Protein AF-A0A2E3HIF8-F1 (afdb_monomer_lite)

Sequence (142 aa):
MGELKDLREQSESLVNRAKELANKLYLAGLGAYDKAEEGSEELLSKYVEAGTEAFGEDAEGKPKALLASRGALLAARQLLDTAPEKRQALYEKLVEAGKKERGEKAEETNEFVLAGLGAVASAREEGEKLFNELVSAGEKRS

pLDDT: mean 89.41, std 5.04, range [61.75, 95.44]

Structure (mmCIF, N/CA/C/O backbone):
data_AF-A0A2E3HIF8-F1
#
_entry.id   AF-A0A2E3HIF8-F1
#
loop_
_atom_site.group_PDB
_atom_site.id
_atom_site.type_symbol
_atom_site.label_atom_id
_atom_site.label_alt_id
_atom_site.label_comp_id
_atom_site.label_asym_id
_atom_site.label_entity_id
_atom_site.label_seq_id
_atom_site.pdbx_PDB_ins_code
_atom_site.Cartn_x
_atom_site.Cartn_y
_atom_site.Cartn_z
_atom_site.occupancy
_atom_site.B_iso_or_equiv
_atom_site.auth_seq_id
_atom_site.auth_comp_id
_atom_site.auth_asym_id
_atom_site.auth_atom_id
_atom_site.pdbx_PDB_model_num
ATOM 1 N N . MET A 1 1 ? -15.248 20.361 46.802 1.00 61.75 1 MET A N 1
ATOM 2 C CA . MET A 1 1 ? -13.775 20.206 46.706 1.00 61.75 1 MET A CA 1
ATOM 3 C C . MET A 1 1 ? -13.351 18.932 45.971 1.00 61.75 1 MET A C 1
ATOM 5 O O . MET A 1 1 ? -12.353 19.011 45.276 1.00 61.75 1 MET A O 1
ATOM 9 N N . GLY A 1 2 ? -14.078 17.805 46.072 1.00 70.94 2 GLY A N 1
ATOM 10 C CA . GLY A 1 2 ? -13.774 16.577 45.307 1.00 70.94 2 GLY A CA 1
ATOM 11 C C . GLY A 1 2 ? -13.931 16.732 43.788 1.00 70.94 2 GLY A C 1
ATOM 12 O O . GLY A 1 2 ? -12.973 16.535 43.059 1.00 70.94 2 GLY A O 1
ATOM 13 N N . GLU A 1 3 ? -15.069 17.251 43.323 1.00 71.69 3 GLU A N 1
ATOM 14 C CA . GLU A 1 3 ? -15.364 17.382 41.880 1.00 71.69 3 GLU A CA 1
ATOM 15 C C . GLU A 1 3 ? -14.386 18.296 41.113 1.00 71.69 3 GLU A C 1
ATOM 17 O O . GLU A 1 3 ? -14.066 18.046 39.956 1.00 71.69 3 GLU A O 1
ATOM 22 N N . LEU A 1 4 ? -13.861 19.343 41.763 1.00 72.56 4 LEU A N 1
ATOM 23 C CA . LEU A 1 4 ? -12.841 20.229 41.179 1.00 72.56 4 LEU A CA 1
ATOM 24 C C . LEU A 1 4 ? -11.478 19.540 41.038 1.00 72.56 4 LEU A C 1
ATOM 26 O O . LEU A 1 4 ? -10.712 19.871 40.134 1.00 72.56 4 LEU A O 1
ATOM 30 N N . LYS A 1 5 ? -11.167 18.604 41.939 1.00 77.12 5 LYS A N 1
ATOM 31 C CA . LYS A 1 5 ? -9.947 17.800 41.877 1.00 77.12 5 LYS A CA 1
ATOM 32 C C . LYS A 1 5 ? -10.067 16.750 40.769 1.00 77.12 5 LYS A C 1
ATOM 34 O O . LYS A 1 5 ? -9.162 16.658 39.947 1.00 77.12 5 LYS A O 1
ATOM 39 N N . ASP A 1 6 ? -11.217 16.088 40.671 1.00 80.88 6 ASP A N 1
ATOM 40 C CA . ASP A 1 6 ? -11.505 15.100 39.623 1.00 80.88 6 ASP A CA 1
ATOM 41 C C . ASP A 1 6 ? -11.495 15.733 38.217 1.00 80.88 6 ASP A C 1
ATOM 43 O O . ASP A 1 6 ? -10.907 15.186 37.284 1.00 80.88 6 ASP A O 1
ATOM 47 N N . LEU A 1 7 ? -12.063 16.937 38.062 1.00 81.25 7 LEU A N 1
ATOM 48 C CA . LEU A 1 7 ? -12.002 17.712 36.812 1.00 81.25 7 LEU A CA 1
ATOM 49 C C . LEU A 1 7 ? -10.568 18.081 36.416 1.00 81.25 7 LEU A C 1
ATOM 51 O O . LEU A 1 7 ? -10.218 18.070 35.234 1.00 81.25 7 LEU A O 1
ATOM 55 N N . ARG A 1 8 ? -9.727 18.418 37.397 1.00 79.25 8 ARG A N 1
ATOM 56 C CA . ARG A 1 8 ? -8.325 18.756 37.152 1.00 79.25 8 ARG A CA 1
ATOM 57 C C . ARG A 1 8 ? -7.520 17.529 36.730 1.00 79.25 8 ARG A C 1
ATOM 59 O O . ARG A 1 8 ? -6.769 17.620 35.766 1.00 79.25 8 ARG A O 1
ATOM 66 N N . GLU A 1 9 ? -7.725 16.391 37.385 1.00 84.56 9 GLU A N 1
ATOM 67 C CA . GLU A 1 9 ? -7.077 15.124 37.026 1.00 84.56 9 GLU A CA 1
ATOM 68 C C . GLU A 1 9 ? -7.501 14.646 35.623 1.00 84.56 9 GLU A C 1
ATOM 70 O O . GLU A 1 9 ? -6.657 14.229 34.826 1.00 84.56 9 GLU A O 1
ATOM 75 N N . GLN A 1 10 ? -8.782 14.791 35.259 1.00 86.69 10 GLN A N 1
ATOM 76 C CA . GLN A 1 10 ? -9.255 14.520 33.895 1.00 86.69 10 GLN A CA 1
ATOM 77 C C . GLN A 1 10 ? -8.625 15.463 32.861 1.00 86.69 10 GLN A C 1
ATOM 79 O O . GLN A 1 10 ? -8.200 15.013 31.796 1.00 86.69 10 GLN A O 1
ATOM 84 N N . SER A 1 11 ? -8.525 16.757 33.175 1.00 84.25 11 SER A N 1
ATOM 85 C CA . SER A 1 11 ? -7.885 17.750 32.305 1.00 84.25 11 SER A CA 1
ATOM 86 C C . SER A 1 11 ? -6.403 17.435 32.080 1.00 84.25 11 SER A C 1
ATOM 88 O O . SER A 1 11 ? -5.941 17.389 30.940 1.00 84.25 11 SER A O 1
ATOM 90 N N . GLU A 1 12 ? -5.663 17.126 33.145 1.00 89.00 12 GLU A N 1
ATOM 91 C CA . GLU A 1 12 ? -4.249 16.751 33.059 1.00 89.00 12 GLU A CA 1
ATOM 92 C C . GLU A 1 12 ? -4.056 15.454 32.250 1.00 89.00 12 GLU A C 1
ATOM 94 O O . GLU A 1 12 ? -3.167 15.385 31.399 1.00 89.00 12 GLU A O 1
ATOM 99 N N . SER A 1 13 ? -4.936 14.459 32.420 1.00 91.81 13 SER A N 1
ATOM 100 C CA . SER A 1 13 ? -4.929 13.228 31.615 1.00 91.81 13 SER A CA 1
ATOM 101 C C . SER A 1 13 ? -5.149 13.498 30.122 1.00 91.81 13 SER A C 1
ATOM 103 O O . SER A 1 13 ? -4.415 12.972 29.280 1.00 91.81 13 SER A O 1
ATOM 105 N N . LEU A 1 14 ? -6.122 14.346 29.776 1.00 90.56 14 LEU A N 1
ATOM 106 C CA . LEU A 1 14 ? -6.405 14.720 28.388 1.00 90.56 14 LEU A CA 1
ATOM 107 C C . LEU A 1 14 ? -5.239 15.483 27.755 1.00 90.56 14 LEU A C 1
ATOM 109 O O . LEU A 1 14 ? -4.862 15.189 26.621 1.00 90.56 14 LEU A O 1
ATOM 113 N N . VAL A 1 15 ? -4.634 16.419 28.490 1.00 91.50 15 VAL A N 1
ATOM 114 C CA . VAL A 1 15 ? -3.465 17.175 28.022 1.00 91.50 15 VAL A CA 1
ATOM 115 C C . VAL A 1 15 ? -2.272 16.251 27.779 1.00 91.50 15 VAL A C 1
ATOM 117 O O . VAL A 1 15 ? -1.595 16.390 26.761 1.00 91.50 15 VAL A O 1
ATOM 120 N N . ASN A 1 16 ? -2.021 15.287 28.667 1.00 92.88 16 ASN A N 1
ATOM 121 C CA . ASN A 1 16 ? -0.928 14.330 28.488 1.00 92.88 16 ASN A CA 1
ATOM 122 C C . ASN A 1 16 ? -1.158 13.433 27.265 1.00 92.88 16 ASN A C 1
ATOM 124 O O . ASN A 1 16 ? -0.267 13.315 26.427 1.00 92.88 16 ASN A O 1
ATOM 128 N N . ARG A 1 17 ? -2.377 12.910 27.082 1.00 91.00 17 ARG A N 1
ATOM 129 C CA . ARG A 1 17 ? -2.743 12.155 25.870 1.00 91.00 17 ARG A CA 1
ATOM 130 C C . ARG A 1 17 ? -2.587 12.984 24.598 1.00 91.00 17 ARG A C 1
ATOM 132 O O . ARG A 1 17 ? -2.088 12.480 23.598 1.00 91.00 17 ARG A O 1
ATOM 139 N N . ALA A 1 18 ? -2.984 14.255 24.625 1.00 89.69 18 ALA A N 1
ATOM 140 C CA . ALA A 1 18 ? -2.830 15.148 23.481 1.00 89.69 18 ALA A CA 1
ATOM 141 C C . ALA A 1 18 ? -1.352 15.366 23.124 1.00 89.69 18 ALA A C 1
ATOM 143 O O . ALA A 1 18 ? -1.001 15.337 21.947 1.00 89.69 18 ALA A O 1
ATOM 144 N N . LYS A 1 19 ? -0.475 15.527 24.123 1.00 91.88 19 LYS A N 1
ATOM 145 C CA . LYS A 1 19 ? 0.976 15.637 23.910 1.00 91.88 19 LYS A CA 1
ATOM 146 C C . LYS A 1 19 ? 1.573 14.355 23.335 1.00 91.88 19 LYS A C 1
ATOM 148 O O . LYS A 1 19 ? 2.354 14.427 22.391 1.00 91.88 19 LYS A O 1
ATOM 153 N N . GLU A 1 20 ? 1.191 13.195 23.863 1.00 92.44 20 GLU A N 1
ATOM 154 C CA . GLU A 1 20 ? 1.640 11.897 23.344 1.00 92.44 20 GLU A CA 1
ATOM 155 C C . GLU A 1 20 ? 1.211 11.691 21.888 1.00 92.44 20 GLU A C 1
ATOM 157 O O . GLU A 1 20 ? 2.023 11.296 21.051 1.00 92.44 20 GLU A O 1
ATOM 162 N N . LEU A 1 21 ? -0.046 12.008 21.562 1.00 91.56 21 LEU A N 1
ATOM 163 C CA . LEU A 1 21 ? -0.553 11.947 20.192 1.00 91.56 21 LEU A CA 1
ATOM 164 C C . LEU A 1 21 ? 0.169 12.935 19.275 1.00 91.56 21 LEU A C 1
ATOM 166 O O . LEU A 1 21 ? 0.542 12.560 18.167 1.00 91.56 21 LEU A O 1
ATOM 170 N N . ALA A 1 22 ? 0.409 14.166 19.731 1.00 88.81 22 ALA A N 1
ATOM 171 C CA . ALA A 1 22 ? 1.147 15.161 18.960 1.00 88.81 22 ALA A CA 1
ATOM 172 C C . ALA A 1 22 ? 2.574 14.689 18.649 1.00 88.81 22 ALA A C 1
ATOM 174 O O . ALA A 1 22 ? 3.026 14.826 17.514 1.00 88.81 22 ALA A O 1
ATOM 175 N N . ASN A 1 23 ? 3.255 14.073 19.620 1.00 94.00 23 ASN A N 1
A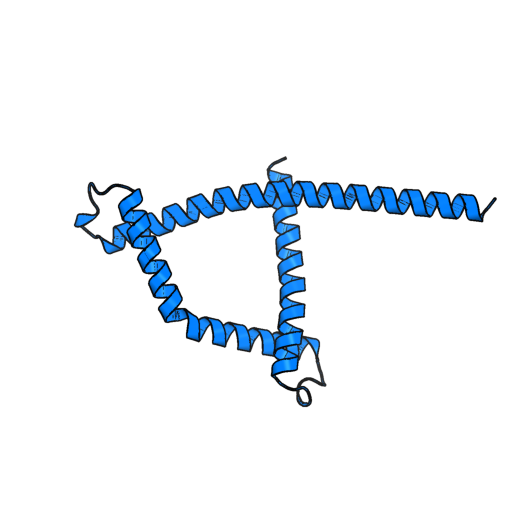TOM 176 C CA . ASN A 1 23 ? 4.586 13.509 19.409 1.00 94.00 23 ASN A CA 1
ATOM 177 C C . ASN A 1 23 ? 4.562 12.345 18.408 1.00 94.00 23 ASN A C 1
ATOM 179 O O . ASN A 1 23 ? 5.368 12.312 17.484 1.00 94.00 23 ASN A O 1
ATOM 183 N N . LYS A 1 24 ? 3.599 11.422 18.535 1.00 93.31 24 LYS A N 1
ATOM 184 C CA . LYS A 1 24 ? 3.437 10.324 17.569 1.00 93.31 24 LYS A CA 1
ATOM 185 C C . LYS A 1 24 ? 3.153 10.839 16.159 1.00 93.31 24 LYS A C 1
ATOM 187 O O . LYS A 1 24 ? 3.730 10.333 15.209 1.00 93.31 24 LYS A O 1
ATOM 192 N N . LEU A 1 25 ? 2.306 11.858 16.014 1.00 92.44 25 LEU A N 1
ATOM 193 C CA . LEU A 1 25 ? 2.025 12.480 14.717 1.00 92.44 25 LEU A CA 1
ATOM 194 C C . LEU A 1 25 ? 3.265 13.152 14.122 1.00 92.44 25 LEU A C 1
ATOM 196 O O . LEU A 1 25 ? 3.502 13.031 12.924 1.00 92.44 25 LEU A O 1
ATOM 200 N N . TYR A 1 26 ? 4.062 13.828 14.948 1.00 91.62 26 TYR A N 1
ATOM 201 C CA . TYR A 1 26 ? 5.325 14.421 14.519 1.00 91.62 26 TYR A CA 1
ATOM 202 C C . TYR A 1 26 ? 6.309 13.357 14.013 1.00 91.62 26 TYR A C 1
ATOM 204 O O . TYR A 1 26 ? 6.808 13.471 12.895 1.00 91.62 26 TYR A O 1
ATOM 212 N N . LEU A 1 27 ? 6.524 12.289 14.789 1.00 94.44 27 LEU A N 1
ATOM 213 C CA . LEU A 1 27 ? 7.387 11.170 14.402 1.00 94.44 27 LEU A CA 1
ATOM 214 C C . LEU A 1 27 ? 6.872 10.475 13.137 1.00 94.44 27 LEU A C 1
ATOM 216 O O . LEU A 1 27 ? 7.634 10.284 12.196 1.00 94.44 27 LEU A O 1
ATOM 220 N N . ALA A 1 28 ? 5.572 10.186 13.054 1.00 93.25 28 ALA A N 1
ATOM 221 C CA . ALA A 1 28 ? 4.967 9.633 11.845 1.00 93.25 28 ALA A CA 1
ATOM 222 C C . ALA A 1 28 ? 5.180 10.542 10.622 1.00 93.25 28 ALA A C 1
ATOM 224 O O . ALA A 1 28 ? 5.428 10.049 9.525 1.00 93.25 28 ALA A O 1
ATOM 225 N N . GLY A 1 29 ? 5.124 11.865 10.804 1.00 87.94 29 GLY A N 1
ATOM 226 C CA . GLY A 1 29 ? 5.426 12.840 9.756 1.00 87.94 29 GLY A CA 1
ATOM 227 C C . GLY A 1 29 ? 6.877 12.771 9.274 1.00 87.94 29 GLY A C 1
ATOM 228 O O . GLY A 1 29 ? 7.116 12.751 8.067 1.00 87.94 29 GLY A O 1
ATOM 229 N N . LEU A 1 30 ? 7.840 12.677 10.196 1.00 91.75 30 LEU A N 1
ATOM 230 C CA . LEU A 1 30 ? 9.254 12.492 9.851 1.00 91.75 30 LEU A CA 1
ATOM 231 C C . LEU A 1 30 ? 9.497 11.164 9.126 1.00 91.75 30 LEU A C 1
ATOM 233 O O . LEU A 1 30 ? 10.178 11.148 8.105 1.00 91.75 30 LEU A O 1
ATOM 237 N N . GLY A 1 31 ? 8.907 10.070 9.609 1.00 92.50 31 GLY A N 1
ATOM 238 C CA . GLY A 1 31 ? 9.030 8.765 8.966 1.00 92.50 31 GLY A CA 1
ATOM 239 C C . GLY A 1 31 ? 8.354 8.696 7.598 1.00 92.50 31 GLY A C 1
ATOM 240 O O . GLY A 1 31 ? 8.843 8.004 6.712 1.00 92.50 31 GLY A O 1
ATOM 241 N N . ALA A 1 32 ? 7.265 9.440 7.382 1.00 90.50 32 ALA A N 1
ATOM 242 C CA . ALA A 1 32 ? 6.624 9.542 6.070 1.00 90.50 32 ALA A CA 1
ATOM 243 C C . ALA A 1 32 ? 7.517 10.252 5.057 1.00 90.50 32 ALA A C 1
ATOM 245 O O . ALA A 1 32 ? 7.597 9.820 3.910 1.00 90.50 32 ALA A O 1
ATOM 246 N N . TYR A 1 33 ? 8.200 11.314 5.487 1.00 87.94 33 TYR A N 1
ATOM 247 C CA . TYR A 1 33 ? 9.192 11.985 4.657 1.00 87.94 33 TYR A CA 1
ATOM 248 C C . TYR A 1 33 ? 10.350 11.038 4.311 1.00 87.94 33 TYR A C 1
ATOM 250 O O . TYR A 1 33 ? 10.689 10.902 3.141 1.00 87.94 33 TYR A O 1
ATOM 258 N N . ASP A 1 34 ? 10.893 10.340 5.310 1.00 89.25 34 ASP A N 1
ATOM 259 C CA . ASP A 1 34 ? 12.006 9.397 5.149 1.00 89.25 34 ASP A CA 1
ATOM 260 C C . ASP A 1 34 ? 11.672 8.264 4.172 1.00 89.25 34 ASP A C 1
ATOM 262 O O . ASP A 1 34 ? 12.350 8.059 3.170 1.00 89.25 34 ASP A O 1
ATOM 266 N N . LYS A 1 35 ? 10.528 7.607 4.378 1.00 90.50 35 LYS A N 1
ATOM 267 C CA . LYS A 1 35 ? 10.051 6.556 3.477 1.00 90.50 35 LYS A CA 1
ATOM 268 C C . LYS A 1 35 ? 9.730 7.052 2.073 1.00 90.50 35 LYS A C 1
ATOM 270 O O . LYS A 1 35 ? 9.854 6.288 1.118 1.00 90.50 35 LYS A O 1
ATOM 275 N N . ALA A 1 36 ? 9.254 8.288 1.931 1.00 88.44 36 ALA A N 1
ATOM 276 C CA . ALA A 1 36 ? 9.004 8.866 0.617 1.00 88.44 36 ALA A CA 1
ATOM 277 C C . ALA A 1 36 ? 10.319 9.121 -0.132 1.00 88.44 36 ALA A C 1
ATOM 279 O O . ALA A 1 36 ? 10.389 8.858 -1.332 1.00 88.44 36 ALA A O 1
ATOM 280 N N . GLU A 1 37 ? 11.348 9.589 0.575 1.00 87.19 37 GLU A N 1
ATOM 281 C CA . GLU A 1 37 ? 12.703 9.772 0.056 1.00 87.19 37 GLU A CA 1
ATOM 282 C C . GLU A 1 37 ? 13.282 8.424 -0.407 1.00 87.19 37 GLU A C 1
ATOM 284 O O . GLU A 1 37 ? 13.493 8.250 -1.612 1.00 87.19 37 GLU A O 1
ATOM 289 N N . GLU A 1 38 ? 13.379 7.435 0.490 1.00 87.38 38 GLU A N 1
ATOM 290 C CA . GLU A 1 38 ? 13.855 6.074 0.184 1.00 87.38 38 GLU A CA 1
ATOM 291 C C . GLU A 1 38 ? 13.061 5.433 -0.967 1.00 87.38 38 GLU A C 1
ATOM 293 O O . GLU A 1 38 ? 13.620 4.959 -1.959 1.00 87.38 38 GLU A O 1
ATOM 298 N N . GLY A 1 39 ? 11.729 5.477 -0.881 1.00 87.75 39 GLY A N 1
ATOM 299 C CA . GLY A 1 39 ? 10.846 4.896 -1.885 1.00 87.75 39 GLY A CA 1
ATOM 300 C C . GLY A 1 39 ? 10.992 5.550 -3.260 1.00 87.75 39 GLY A C 1
ATOM 301 O O . GLY A 1 39 ? 10.897 4.862 -4.278 1.00 87.75 39 GLY A O 1
ATOM 302 N N . SER A 1 40 ? 11.246 6.860 -3.323 1.00 85.06 40 SER A N 1
ATOM 303 C CA . SER A 1 40 ? 11.454 7.565 -4.591 1.00 85.06 40 SER A CA 1
ATOM 304 C C . SER A 1 40 ? 12.762 7.162 -5.275 1.00 85.06 40 SER A C 1
ATOM 306 O O . SER A 1 40 ? 12.778 6.952 -6.493 1.00 85.06 40 SER A O 1
ATOM 308 N N . GLU A 1 41 ? 13.836 6.984 -4.505 1.00 89.12 41 GLU A N 1
ATOM 309 C CA . GLU A 1 41 ? 15.138 6.559 -5.019 1.00 89.12 41 GLU A CA 1
ATOM 310 C C . GLU A 1 41 ? 15.111 5.104 -5.489 1.00 89.12 41 GLU A C 1
ATOM 312 O O . GLU A 1 41 ? 15.604 4.788 -6.581 1.00 89.12 41 GLU A O 1
ATOM 317 N N . GLU A 1 42 ? 14.475 4.223 -4.715 1.00 92.06 42 GLU A N 1
ATOM 318 C CA . GLU A 1 42 ? 14.266 2.832 -5.105 1.00 92.06 42 GLU A CA 1
ATOM 319 C C . GLU A 1 42 ? 13.428 2.719 -6.380 1.00 92.06 42 GLU A C 1
ATOM 321 O O . GLU A 1 42 ? 13.779 1.964 -7.289 1.00 92.06 42 GLU A O 1
ATOM 326 N N . LEU A 1 43 ? 12.319 3.461 -6.474 1.00 90.25 43 LEU A N 1
ATOM 327 C CA . LEU A 1 43 ? 11.457 3.446 -7.657 1.00 90.25 43 LEU A CA 1
ATOM 328 C C . LEU A 1 43 ? 12.193 3.963 -8.890 1.00 90.25 43 LEU A C 1
ATOM 330 O O . LEU A 1 43 ? 12.106 3.351 -9.956 1.00 90.25 43 LEU A O 1
ATOM 334 N N . LEU A 1 44 ? 12.945 5.056 -8.752 1.00 89.44 44 LEU A N 1
ATOM 335 C CA . LEU A 1 44 ? 13.761 5.575 -9.841 1.00 89.44 44 LEU A CA 1
ATOM 336 C C . LEU A 1 44 ? 14.786 4.535 -10.302 1.00 89.44 44 LEU A C 1
ATOM 338 O O . LEU A 1 44 ? 14.955 4.345 -11.506 1.00 89.44 44 LEU A O 1
ATOM 342 N N . SER A 1 45 ? 15.443 3.849 -9.367 1.00 92.94 45 SER A N 1
ATOM 343 C CA . SER A 1 45 ? 16.430 2.81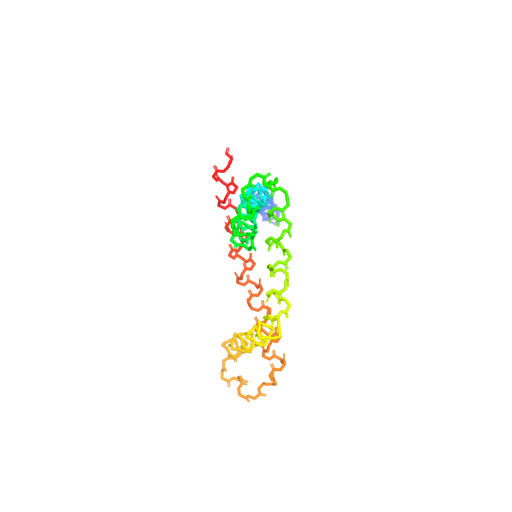1 -9.682 1.00 92.94 45 SER A CA 1
ATOM 344 C C . SER A 1 45 ? 15.786 1.630 -10.410 1.00 92.94 45 SER A C 1
ATOM 346 O O . SER A 1 45 ? 16.240 1.281 -11.498 1.00 92.94 45 SER A O 1
ATOM 348 N N . LYS A 1 46 ? 14.645 1.126 -9.920 1.00 93.69 46 LYS A N 1
ATOM 349 C CA . LYS A 1 46 ? 13.863 0.065 -10.582 1.00 93.69 46 LYS A CA 1
ATOM 350 C C . LYS A 1 46 ? 13.440 0.449 -12.000 1.00 93.69 46 LYS A C 1
ATOM 352 O O . LYS A 1 46 ? 13.507 -0.366 -12.916 1.00 93.69 46 LYS A O 1
ATOM 357 N N . TYR A 1 47 ? 13.013 1.694 -12.217 1.00 92.69 47 TYR A N 1
ATOM 358 C CA . TYR A 1 47 ? 12.660 2.157 -13.560 1.00 92.69 47 TYR A CA 1
ATOM 359 C C . TYR A 1 47 ? 13.872 2.270 -14.483 1.00 92.69 47 TYR A C 1
ATOM 361 O O . TYR A 1 47 ? 13.758 1.990 -15.674 1.00 92.69 47 TYR A O 1
ATOM 369 N N . VAL A 1 48 ? 15.030 2.674 -13.967 1.00 92.19 48 VAL A N 1
ATOM 370 C CA . VAL A 1 48 ? 16.263 2.699 -14.759 1.00 92.19 48 VAL A CA 1
ATOM 371 C C . VAL A 1 48 ? 16.677 1.285 -15.140 1.00 92.19 48 VAL A C 1
ATOM 373 O O . VAL A 1 48 ? 16.976 1.065 -16.308 1.00 92.19 48 VAL A O 1
ATOM 376 N N . GLU A 1 49 ? 16.642 0.334 -14.210 1.00 93.12 49 GLU A N 1
ATOM 377 C CA . GLU A 1 49 ? 16.946 -1.080 -14.463 1.00 93.12 49 GLU A CA 1
ATOM 378 C C . GLU A 1 49 ? 16.015 -1.663 -15.530 1.00 93.12 49 GLU A C 1
ATOM 380 O O . GLU A 1 49 ? 16.482 -2.070 -16.593 1.00 93.12 49 GLU A O 1
ATOM 385 N N . ALA A 1 50 ? 14.698 -1.570 -15.327 1.00 92.50 50 ALA A N 1
ATOM 386 C CA . ALA A 1 50 ? 13.708 -2.056 -16.290 1.00 92.50 50 ALA A CA 1
ATOM 387 C C . ALA A 1 50 ? 13.826 -1.364 -17.660 1.00 92.50 50 ALA A C 1
ATOM 389 O O . ALA A 1 50 ? 13.616 -1.972 -18.709 1.00 92.50 50 ALA A O 1
ATOM 390 N N . GLY A 1 51 ? 14.162 -0.072 -17.674 1.00 89.88 51 GLY A N 1
ATOM 391 C CA . GLY A 1 51 ? 14.431 0.669 -18.900 1.00 89.88 51 GLY A CA 1
ATOM 392 C C . GLY A 1 51 ? 15.699 0.210 -19.613 1.00 89.88 51 GLY A C 1
ATOM 393 O O . GLY A 1 51 ? 15.695 0.101 -20.835 1.00 89.88 51 GLY A O 1
ATOM 394 N N . THR A 1 52 ? 16.760 -0.073 -18.858 1.00 91.44 52 THR A N 1
ATOM 395 C CA . THR A 1 52 ? 18.044 -0.584 -19.361 1.00 91.44 52 THR A CA 1
ATOM 396 C C . THR A 1 52 ? 17.850 -1.955 -19.992 1.00 91.44 52 THR A C 1
ATOM 398 O O . THR A 1 52 ? 18.220 -2.146 -21.146 1.00 91.44 52 THR A O 1
ATOM 401 N N . GLU A 1 53 ? 17.170 -2.870 -19.298 1.00 92.69 53 GLU A N 1
ATOM 402 C CA . GLU A 1 53 ? 16.808 -4.188 -19.830 1.00 92.69 53 GLU A CA 1
ATOM 403 C C . GLU A 1 53 ? 15.988 -4.077 -21.119 1.00 92.69 53 GLU A C 1
ATOM 405 O O . GLU A 1 53 ? 16.227 -4.797 -22.086 1.00 92.69 53 GLU A O 1
ATOM 410 N N . ALA A 1 54 ? 15.047 -3.133 -21.168 1.00 90.44 54 ALA A N 1
ATOM 411 C CA . ALA A 1 54 ? 14.197 -2.934 -22.334 1.00 90.44 54 ALA A CA 1
ATOM 412 C C . ALA A 1 54 ? 14.903 -2.292 -23.536 1.00 90.44 54 ALA A C 1
ATOM 414 O O . ALA A 1 54 ? 14.410 -2.431 -24.657 1.00 90.44 54 ALA A O 1
ATOM 415 N N . PHE A 1 55 ? 15.994 -1.552 -23.318 1.00 87.38 55 PHE A N 1
ATOM 416 C CA . PHE A 1 55 ? 16.836 -1.021 -24.393 1.00 87.38 55 PHE A CA 1
ATOM 417 C C . PHE A 1 55 ? 17.953 -1.992 -24.799 1.00 87.38 55 PHE A C 1
ATOM 419 O O . PHE A 1 55 ? 18.448 -1.879 -25.916 1.00 87.38 55 PHE A O 1
ATOM 426 N N . GLY A 1 56 ? 18.320 -2.958 -23.953 1.00 90.31 56 GLY A N 1
ATOM 427 C CA . GLY A 1 56 ? 19.338 -3.958 -24.272 1.00 90.31 56 GLY A CA 1
ATOM 428 C C . GLY A 1 56 ? 20.689 -3.317 -24.602 1.00 90.31 56 GLY A C 1
ATOM 429 O O . GLY A 1 56 ? 21.152 -2.437 -23.880 1.00 90.31 56 GLY A O 1
ATOM 430 N N . GLU A 1 57 ? 21.304 -3.730 -25.711 1.00 85.88 57 GLU A N 1
ATOM 431 C CA . GLU A 1 57 ? 22.596 -3.198 -26.181 1.00 85.88 57 GLU A CA 1
ATOM 432 C C . GLU A 1 57 ? 22.546 -1.690 -26.476 1.00 85.88 57 GLU A C 1
ATOM 434 O O . GLU A 1 57 ? 23.523 -0.980 -26.250 1.00 85.88 57 GLU A O 1
ATOM 439 N N . ASP A 1 58 ? 21.383 -1.164 -26.873 1.00 84.75 58 ASP A N 1
ATOM 440 C CA . ASP A 1 58 ? 21.215 0.268 -27.129 1.00 84.75 58 ASP A CA 1
ATOM 441 C C . ASP A 1 58 ? 21.214 1.100 -25.838 1.00 84.75 58 ASP A C 1
ATOM 443 O O . ASP A 1 58 ? 21.222 2.328 -25.905 1.00 84.75 58 ASP A O 1
ATOM 447 N N . ALA A 1 59 ? 21.147 0.490 -24.651 1.00 83.00 59 ALA A N 1
ATOM 448 C CA . ALA A 1 59 ? 21.120 1.234 -23.393 1.00 83.00 59 ALA A CA 1
ATOM 449 C C . ALA A 1 59 ? 22.419 2.019 -23.141 1.00 83.00 59 ALA A C 1
ATOM 451 O O . ALA A 1 59 ? 22.397 3.045 -22.452 1.00 83.00 59 ALA A O 1
ATOM 452 N N . GLU A 1 60 ? 23.538 1.563 -23.708 1.00 82.19 60 GLU A N 1
ATOM 453 C CA . GLU A 1 60 ? 24.849 2.163 -23.499 1.00 82.19 60 GLU A CA 1
ATOM 454 C C . GLU A 1 60 ? 24.903 3.594 -24.067 1.00 82.19 60 GLU A C 1
ATOM 456 O O . GLU A 1 60 ? 24.556 3.867 -25.215 1.00 82.19 60 GLU A O 1
ATOM 461 N N . GLY A 1 61 ? 25.282 4.556 -23.222 1.00 83.38 61 GLY A N 1
ATOM 462 C CA . GLY A 1 61 ? 25.315 5.979 -23.578 1.00 83.38 61 GLY A CA 1
ATOM 463 C C . GLY A 1 61 ? 23.966 6.713 -23.512 1.00 83.38 61 GLY A C 1
ATOM 464 O O . GLY A 1 61 ? 23.939 7.933 -23.696 1.00 83.38 61 GLY A O 1
ATOM 465 N N . LYS A 1 62 ? 22.846 6.037 -23.205 1.00 90.12 62 LYS A N 1
ATOM 466 C CA . LYS A 1 62 ? 21.553 6.713 -22.988 1.00 90.12 62 LYS A C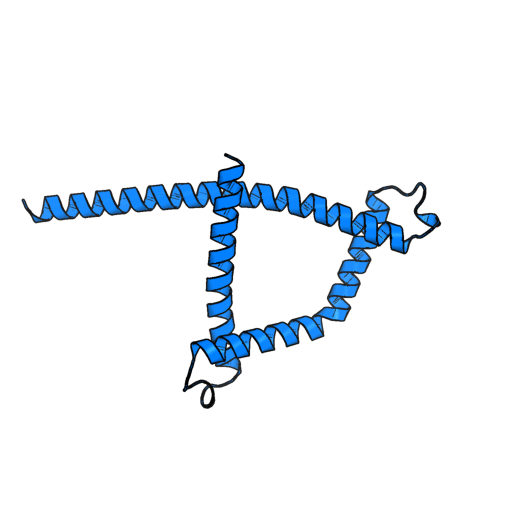A 1
ATOM 467 C C . LYS A 1 62 ? 21.494 7.372 -21.601 1.00 90.12 62 LYS A C 1
ATOM 469 O O . LYS A 1 62 ? 21.958 6.804 -20.613 1.00 90.12 62 LYS A O 1
ATOM 474 N N . PRO A 1 63 ? 20.883 8.566 -21.478 1.00 91.94 63 PRO A N 1
ATOM 475 C CA . PRO A 1 63 ? 20.777 9.244 -20.193 1.00 91.94 63 PRO A CA 1
ATOM 476 C C . PRO A 1 63 ? 19.835 8.495 -19.242 1.00 91.94 63 PRO A C 1
ATOM 478 O O . PRO A 1 63 ? 18.783 8.001 -19.656 1.00 91.94 63 PRO A O 1
ATOM 481 N N . LYS A 1 64 ? 20.161 8.501 -17.941 1.00 89.12 64 LYS A N 1
ATOM 482 C CA . LYS A 1 64 ? 19.381 7.846 -16.871 1.00 89.12 64 LYS A CA 1
ATOM 483 C C . LYS A 1 64 ? 17.892 8.213 -16.912 1.00 89.12 64 LYS A C 1
ATOM 485 O O . LYS A 1 64 ? 17.042 7.352 -16.725 1.00 89.12 64 LYS A O 1
ATOM 490 N N . ALA A 1 65 ? 17.568 9.467 -17.231 1.00 89.62 65 ALA A N 1
ATOM 491 C CA . ALA A 1 65 ? 16.188 9.934 -17.364 1.00 89.62 65 ALA A CA 1
ATOM 492 C C . ALA A 1 65 ? 15.407 9.232 -18.494 1.00 89.62 65 ALA A C 1
ATOM 494 O O . ALA A 1 65 ? 14.220 8.950 -18.335 1.00 89.62 65 ALA A O 1
ATOM 495 N N . LEU A 1 66 ? 16.058 8.918 -19.620 1.00 90.25 66 LEU A N 1
ATOM 496 C CA . LEU A 1 66 ? 15.428 8.216 -20.743 1.00 90.25 66 LEU A CA 1
ATOM 497 C C . LEU A 1 66 ? 15.180 6.740 -20.405 1.00 90.25 66 LEU A C 1
ATOM 499 O O . LEU A 1 66 ? 14.107 6.219 -20.705 1.00 90.25 66 LEU A O 1
ATOM 503 N N . LEU A 1 67 ? 16.143 6.095 -19.738 1.00 91.25 67 LEU A N 1
ATOM 504 C CA . LEU A 1 67 ? 16.000 4.727 -19.230 1.00 91.25 67 LEU A CA 1
ATOM 505 C C . LEU A 1 67 ? 14.857 4.660 -18.206 1.00 91.25 67 LEU A C 1
ATOM 507 O O . LEU A 1 67 ? 13.904 3.911 -18.402 1.00 91.25 67 LEU A O 1
ATOM 511 N N . ALA A 1 68 ? 14.869 5.541 -17.200 1.00 91.06 68 ALA A N 1
ATOM 512 C CA . ALA A 1 68 ? 13.799 5.651 -16.208 1.00 91.06 68 ALA A CA 1
ATOM 513 C C . ALA A 1 68 ? 12.421 5.871 -16.854 1.00 91.06 68 ALA A C 1
ATOM 515 O O . ALA A 1 68 ? 11.452 5.205 -16.504 1.00 91.06 68 ALA A O 1
ATOM 516 N N . SER A 1 69 ? 12.327 6.766 -17.841 1.00 89.12 69 SER A N 1
ATOM 517 C CA . SER A 1 69 ? 11.064 7.032 -18.542 1.00 89.12 69 SER A CA 1
ATOM 518 C C . SER A 1 69 ? 10.544 5.788 -19.265 1.00 89.12 69 SER A C 1
ATOM 520 O O . SER A 1 69 ? 9.347 5.503 -19.243 1.00 89.12 69 SER A O 1
ATOM 522 N N . ARG A 1 70 ? 11.441 5.010 -19.884 1.00 90.88 70 ARG A N 1
ATOM 523 C CA . ARG A 1 70 ? 11.080 3.751 -20.542 1.00 90.88 70 ARG A CA 1
ATOM 524 C C . ARG A 1 70 ? 10.607 2.702 -19.540 1.00 90.88 70 ARG A C 1
ATOM 526 O O . ARG A 1 70 ? 9.563 2.098 -19.779 1.00 90.88 70 ARG A O 1
ATOM 533 N N . GLY A 1 71 ? 11.323 2.508 -18.434 1.00 91.62 71 GLY A N 1
ATOM 534 C CA . GLY A 1 71 ? 10.914 1.574 -17.384 1.00 91.62 71 GLY A CA 1
ATOM 535 C C . GLY A 1 71 ? 9.584 1.962 -16.737 1.00 91.62 71 GLY A C 1
ATOM 536 O O . GLY A 1 71 ? 8.720 1.108 -16.561 1.00 91.62 71 GLY A O 1
ATOM 537 N N . ALA A 1 72 ? 9.359 3.254 -16.488 1.00 90.38 72 ALA A N 1
ATOM 538 C CA . ALA A 1 72 ? 8.088 3.759 -15.970 1.00 90.38 72 ALA A CA 1
ATOM 539 C C . ALA A 1 72 ? 6.912 3.465 -16.920 1.00 90.38 72 ALA A C 1
ATOM 541 O O . ALA A 1 72 ? 5.848 3.035 -16.475 1.00 90.38 72 ALA A O 1
ATOM 542 N N . LEU A 1 73 ? 7.099 3.627 -18.236 1.00 91.56 73 LEU A N 1
ATOM 543 C CA . LEU A 1 73 ? 6.078 3.276 -19.232 1.00 91.56 73 LEU A CA 1
ATOM 544 C C . LEU A 1 73 ? 5.769 1.773 -19.253 1.00 91.56 73 LEU A C 1
ATOM 546 O O . LEU A 1 73 ? 4.611 1.387 -19.416 1.00 91.56 73 LEU A O 1
ATOM 550 N N . LEU A 1 74 ? 6.784 0.923 -19.084 1.00 90.81 74 LEU A N 1
ATOM 551 C CA . LEU A 1 74 ? 6.593 -0.526 -19.005 1.00 90.81 74 LEU A CA 1
ATOM 552 C C . LEU A 1 74 ? 5.834 -0.921 -17.741 1.00 90.81 74 LEU A C 1
ATOM 554 O O . LEU A 1 74 ? 4.874 -1.682 -17.834 1.00 90.81 74 LEU A O 1
ATOM 558 N N . ALA A 1 75 ? 6.201 -0.351 -16.593 1.00 89.88 75 ALA A N 1
ATOM 559 C CA . ALA A 1 75 ? 5.492 -0.566 -15.339 1.00 89.88 75 ALA A CA 1
ATOM 560 C C . ALA A 1 75 ? 4.025 -0.110 -15.433 1.00 89.88 75 ALA A C 1
ATOM 562 O O . ALA A 1 75 ? 3.125 -0.838 -15.017 1.00 89.88 75 ALA A O 1
ATOM 563 N N . ALA A 1 76 ? 3.761 1.049 -16.047 1.00 88.25 76 ALA A N 1
ATOM 564 C CA . ALA A 1 76 ? 2.403 1.539 -16.277 1.00 88.25 76 ALA A CA 1
ATOM 565 C C . ALA A 1 76 ? 1.595 0.592 -17.176 1.00 88.25 76 ALA A C 1
ATOM 567 O O . ALA A 1 76 ? 0.444 0.282 -16.871 1.00 88.25 76 ALA A O 1
ATOM 568 N N . ARG A 1 77 ? 2.200 0.083 -18.255 1.00 89.88 77 ARG A N 1
ATOM 569 C CA . ARG A 1 77 ? 1.553 -0.890 -19.142 1.00 89.88 77 ARG A CA 1
ATOM 570 C C . ARG A 1 77 ? 1.241 -2.198 -18.419 1.00 89.88 77 ARG A C 1
ATOM 572 O O . ARG A 1 77 ? 0.101 -2.639 -18.451 1.00 89.88 77 ARG A O 1
ATOM 579 N N . GLN A 1 78 ? 2.210 -2.767 -17.706 1.00 89.31 78 GLN A N 1
ATOM 580 C CA . GLN A 1 78 ? 2.001 -3.975 -16.903 1.00 89.31 78 GLN A CA 1
ATOM 581 C C . GLN A 1 78 ? 0.913 -3.773 -15.846 1.00 89.31 78 GLN A C 1
ATOM 583 O O . GLN A 1 78 ? 0.129 -4.680 -15.573 1.00 89.31 78 GLN A O 1
ATOM 588 N N . LEU A 1 79 ? 0.839 -2.587 -15.241 1.00 87.50 79 LEU A N 1
ATOM 589 C CA . LEU A 1 79 ? -0.212 -2.258 -14.289 1.00 87.50 79 LEU A CA 1
ATOM 590 C C . LEU A 1 79 ? -1.586 -2.227 -14.957 1.00 87.50 79 LEU A C 1
ATOM 592 O O . LEU A 1 79 ? -2.520 -2.765 -14.378 1.00 87.50 79 LEU A O 1
ATOM 596 N N . LEU A 1 80 ? -1.714 -1.663 -16.159 1.00 88.00 80 LEU A N 1
ATOM 597 C CA . LEU A 1 80 ? -2.966 -1.688 -16.921 1.00 88.00 80 LEU A CA 1
ATOM 598 C C . LEU A 1 80 ? -3.368 -3.110 -17.318 1.00 88.00 80 LEU A C 1
ATOM 600 O O . LEU A 1 80 ? -4.530 -3.476 -17.150 1.00 88.00 80 LEU A O 1
ATOM 604 N N . ASP A 1 81 ? -2.405 -3.909 -17.774 1.00 91.56 81 ASP A N 1
ATOM 605 C CA . ASP A 1 81 ? -2.637 -5.291 -18.194 1.00 91.56 81 ASP A CA 1
ATOM 606 C C . ASP A 1 81 ? -3.064 -6.164 -16.998 1.00 91.56 81 ASP A C 1
ATOM 608 O O . ASP A 1 81 ? -4.011 -6.940 -17.092 1.00 91.56 81 ASP A O 1
ATOM 612 N N . THR A 1 82 ? -2.434 -5.976 -15.832 1.00 91.06 82 THR A N 1
ATOM 613 C CA . THR A 1 82 ? -2.729 -6.737 -14.599 1.00 91.06 82 THR A CA 1
ATOM 614 C C . THR A 1 82 ? -3.828 -6.119 -13.729 1.00 91.06 82 THR A C 1
ATOM 616 O O . THR A 1 82 ? -4.246 -6.721 -12.740 1.00 91.06 82 THR A O 1
ATOM 619 N N . ALA A 1 83 ? -4.322 -4.918 -14.049 1.00 87.56 83 ALA A N 1
ATOM 620 C CA . ALA A 1 83 ? -5.316 -4.215 -13.236 1.00 87.56 83 ALA A CA 1
ATOM 621 C C . ALA A 1 83 ? -6.647 -4.969 -13.079 1.00 87.56 83 ALA A C 1
ATOM 623 O O . ALA A 1 83 ? -7.215 -4.907 -11.987 1.00 87.56 83 ALA A O 1
ATOM 624 N N . PRO A 1 84 ? -7.214 -5.636 -14.106 1.00 90.19 84 PRO A N 1
ATOM 625 C CA . PRO A 1 84 ? -8.433 -6.424 -13.930 1.00 90.19 84 PRO A CA 1
ATOM 626 C C . PRO A 1 84 ? -8.240 -7.556 -12.915 1.00 90.19 84 PRO A C 1
ATOM 628 O O . PRO A 1 84 ? -9.003 -7.647 -11.956 1.00 90.19 84 PRO A O 1
ATOM 631 N N . GLU A 1 85 ? -7.167 -8.335 -13.064 1.00 91.88 85 GLU A N 1
ATOM 632 C CA . GLU A 1 85 ? -6.842 -9.460 -12.179 1.00 91.88 85 GLU A CA 1
ATOM 633 C C . GLU A 1 85 ? -6.568 -8.989 -10.749 1.00 91.88 85 GLU A C 1
ATOM 635 O O . GLU A 1 85 ? -7.122 -9.525 -9.793 1.00 91.88 85 GLU A O 1
ATOM 640 N N . LYS A 1 86 ? -5.779 -7.920 -10.584 1.00 90.19 86 LYS A N 1
ATOM 641 C CA . LYS A 1 86 ? -5.490 -7.337 -9.266 1.00 90.19 86 LYS A CA 1
ATOM 642 C C . LYS A 1 86 ? -6.739 -6.796 -8.581 1.00 90.19 86 LYS A C 1
ATOM 644 O O . LYS A 1 86 ? -6.863 -6.936 -7.368 1.00 90.19 86 LYS A O 1
ATOM 649 N N . ARG A 1 87 ? -7.663 -6.185 -9.331 1.00 89.31 87 ARG A N 1
ATOM 650 C CA . ARG A 1 87 ? -8.940 -5.702 -8.781 1.00 89.31 87 ARG A CA 1
ATOM 651 C C . ARG A 1 87 ? -9.810 -6.854 -8.303 1.00 89.31 87 ARG A C 1
ATOM 653 O O . ARG A 1 87 ? -10.388 -6.751 -7.226 1.00 89.31 87 ARG A O 1
ATOM 660 N N . GLN A 1 88 ? -9.872 -7.938 -9.068 1.00 91.44 88 GLN A N 1
ATOM 661 C CA . GLN A 1 88 ? -10.614 -9.124 -8.664 1.00 91.44 88 GLN A CA 1
ATOM 662 C C . GLN A 1 88 ? -9.984 -9.782 -7.429 1.00 91.44 88 GLN A C 1
ATOM 664 O O . GLN A 1 88 ? -10.675 -9.999 -6.440 1.00 91.44 88 GLN A O 1
ATOM 669 N N . ALA A 1 89 ? -8.667 -9.991 -7.431 1.00 92.75 89 ALA A N 1
ATOM 670 C CA . ALA A 1 89 ? -7.954 -10.556 -6.288 1.00 92.75 89 ALA A CA 1
ATOM 671 C C . ALA A 1 89 ? -8.093 -9.689 -5.023 1.00 92.75 89 ALA A C 1
ATOM 673 O O . ALA A 1 89 ? -8.195 -10.210 -3.914 1.00 92.75 89 ALA A O 1
ATOM 674 N N . LEU A 1 90 ? -8.106 -8.358 -5.169 1.00 91.31 90 LEU A N 1
ATOM 675 C CA . LEU A 1 90 ? -8.398 -7.446 -4.065 1.00 91.31 90 LEU A CA 1
ATOM 676 C C . LEU A 1 90 ? -9.820 -7.671 -3.546 1.00 91.31 90 LEU A C 1
ATOM 678 O O . LEU A 1 90 ? -10.003 -7.841 -2.347 1.00 91.31 90 LEU A O 1
ATOM 682 N N . TYR A 1 91 ? -10.815 -7.693 -4.433 1.00 91.62 91 TYR A N 1
ATOM 683 C CA . TYR A 1 91 ? -12.209 -7.906 -4.052 1.00 91.62 91 TYR A CA 1
ATOM 684 C C . TYR A 1 91 ? -12.405 -9.225 -3.293 1.00 91.62 91 TYR A C 1
ATOM 686 O O . TYR A 1 91 ? -13.015 -9.228 -2.227 1.00 91.62 91 TYR A O 1
ATOM 694 N N . GLU A 1 92 ? -11.815 -10.317 -3.776 1.00 94.12 92 GLU A N 1
ATOM 695 C CA . GLU A 1 92 ? -11.872 -11.628 -3.120 1.00 94.12 92 GLU A CA 1
ATOM 696 C C . GLU A 1 92 ? -11.262 -11.585 -1.711 1.00 94.12 92 GLU A C 1
ATOM 698 O O . GLU A 1 92 ? -11.898 -12.026 -0.753 1.00 94.12 92 GLU A O 1
ATOM 703 N N . LYS A 1 93 ? -10.092 -10.952 -1.544 1.00 93.69 93 LYS A N 1
ATOM 704 C CA . LYS A 1 93 ? -9.481 -10.742 -0.218 1.00 93.69 93 LYS A CA 1
ATOM 705 C C . LYS A 1 93 ? -10.382 -9.946 0.723 1.00 93.69 93 LYS A C 1
ATOM 707 O O . LYS A 1 93 ? -10.465 -10.266 1.908 1.00 93.69 93 LYS A O 1
ATOM 712 N N . LEU A 1 94 ? -11.057 -8.915 0.214 1.00 93.19 94 LEU A N 1
ATOM 713 C CA . LEU A 1 94 ? -11.983 -8.109 1.008 1.00 93.19 94 LEU A CA 1
ATOM 714 C C . LEU A 1 94 ? -13.217 -8.918 1.416 1.00 93.19 94 LEU A C 1
ATOM 716 O O . LEU A 1 94 ? -13.655 -8.833 2.559 1.00 93.19 94 LEU A O 1
ATOM 720 N N . VAL A 1 95 ? -13.757 -9.749 0.525 1.00 92.44 95 VAL A N 1
ATOM 721 C CA . VAL A 1 95 ? -14.849 -10.666 0.869 1.00 92.44 95 VAL A CA 1
ATOM 722 C C . VAL A 1 95 ? -14.400 -11.654 1.947 1.00 92.44 95 VAL A C 1
ATOM 724 O O . VAL A 1 95 ? -15.122 -11.857 2.920 1.00 92.44 95 VAL A O 1
ATOM 727 N N . GLU A 1 96 ? -13.208 -12.241 1.829 1.00 93.38 96 GLU A N 1
ATOM 728 C CA . GLU A 1 96 ? -12.657 -13.150 2.841 1.00 93.38 96 GLU A CA 1
ATOM 729 C C . GLU A 1 96 ? -12.448 -12.473 4.199 1.00 93.38 96 GLU A C 1
ATOM 731 O O . GLU A 1 96 ? -12.831 -13.031 5.229 1.00 93.38 96 GLU A O 1
ATOM 736 N N . ALA A 1 97 ? -11.881 -11.266 4.216 1.00 92.31 97 ALA A N 1
ATOM 737 C CA . ALA A 1 97 ? -11.743 -10.468 5.432 1.00 92.31 97 ALA A CA 1
ATOM 738 C C . ALA A 1 97 ? -13.118 -10.169 6.052 1.00 92.31 97 ALA A C 1
ATOM 740 O O . ALA A 1 97 ? -13.318 -10.358 7.250 1.00 92.31 97 ALA A O 1
ATOM 741 N N . GLY A 1 98 ? -14.101 -9.812 5.225 1.00 91.00 98 GLY A N 1
ATOM 742 C CA . GLY A 1 98 ? -15.481 -9.607 5.651 1.00 91.00 98 GLY A CA 1
ATOM 743 C C . GLY A 1 98 ? -16.130 -10.849 6.248 1.00 91.00 98 GLY A C 1
ATOM 744 O O . GLY A 1 98 ? -16.827 -10.754 7.25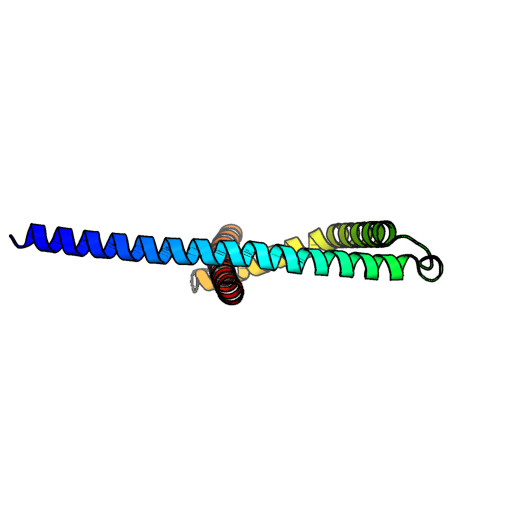5 1.00 91.00 98 GLY A O 1
ATOM 745 N N . LYS A 1 99 ? -15.885 -12.026 5.662 1.00 92.88 99 LYS A N 1
ATOM 746 C CA . LYS A 1 99 ? -16.354 -13.312 6.200 1.00 92.88 99 LYS A CA 1
ATOM 747 C C . LYS A 1 99 ? -15.754 -13.585 7.578 1.00 92.88 99 LYS A C 1
ATOM 749 O O . LYS A 1 99 ? -16.490 -13.972 8.480 1.00 92.88 99 LYS A O 1
ATOM 754 N N . LYS A 1 100 ? -14.453 -13.331 7.761 1.00 91.56 100 LYS A N 1
ATOM 755 C CA . LYS A 1 100 ? -13.774 -13.479 9.062 1.00 91.56 100 LYS A CA 1
ATOM 756 C C . LYS A 1 100 ? -14.376 -12.560 10.126 1.00 91.56 100 LYS A C 1
ATOM 758 O O . LYS A 1 100 ? -14.685 -13.029 11.214 1.00 91.56 100 LYS A O 1
ATOM 763 N N . GLU A 1 101 ? -14.608 -11.294 9.789 1.00 88.88 101 GLU A N 1
ATOM 764 C CA . GLU A 1 101 ? -15.234 -10.314 10.690 1.00 88.88 101 GLU A CA 1
ATOM 765 C C . GLU A 1 101 ? -16.690 -10.656 11.028 1.00 88.88 101 GLU A C 1
ATOM 767 O O . GLU A 1 101 ? -17.167 -10.419 12.138 1.00 88.88 101 GLU A O 1
ATOM 772 N N . ARG A 1 102 ? -17.431 -11.211 10.063 1.00 87.06 102 ARG A N 1
ATOM 773 C CA . ARG A 1 102 ? -18.856 -11.519 10.228 1.00 87.06 102 ARG A CA 1
ATOM 774 C C . ARG A 1 102 ? -19.113 -12.849 10.943 1.00 87.06 102 ARG A C 1
ATOM 776 O O . ARG A 1 102 ? -20.207 -13.028 11.487 1.00 87.06 102 ARG A O 1
ATOM 783 N N . GLY A 1 103 ? -18.135 -13.755 10.960 1.00 89.06 103 GLY A N 1
ATOM 784 C CA . GLY A 1 103 ? -18.203 -15.041 11.651 1.00 89.06 103 GLY A CA 1
ATOM 785 C C . GLY A 1 103 ? -19.339 -15.928 11.136 1.00 89.06 103 GLY A C 1
ATOM 786 O O . GLY A 1 103 ? -19.544 -16.061 9.933 1.00 89.06 103 GLY A O 1
ATOM 787 N N . GLU A 1 104 ? -20.119 -16.506 12.049 1.00 84.19 104 GLU A N 1
ATOM 788 C CA . GLU A 1 104 ? -21.203 -17.457 11.737 1.00 84.19 104 GLU A CA 1
ATOM 789 C C . GLU A 1 104 ? -22.299 -16.873 10.830 1.00 84.19 104 GLU A C 1
ATOM 791 O O . GLU A 1 104 ? -22.942 -17.599 10.081 1.00 84.19 104 GLU A O 1
ATOM 796 N N . LYS A 1 105 ? -22.488 -15.547 10.833 1.00 85.00 105 LYS A N 1
ATOM 797 C CA . LYS A 1 105 ? -23.493 -14.875 9.989 1.00 85.00 105 LYS A CA 1
ATOM 798 C C . LYS A 1 105 ? -22.997 -14.586 8.574 1.00 85.00 105 LYS A C 1
ATOM 800 O O . LYS A 1 105 ? -23.705 -13.935 7.804 1.00 85.00 105 LYS A O 1
ATOM 805 N N . ALA A 1 106 ? -21.776 -14.994 8.232 1.00 81.69 106 ALA A N 1
ATOM 806 C CA . ALA A 1 106 ? -21.199 -14.737 6.921 1.00 81.69 106 ALA A CA 1
ATOM 807 C C . ALA A 1 106 ? -22.009 -15.394 5.795 1.00 81.69 106 ALA A C 1
ATOM 809 O O . ALA A 1 106 ? -22.204 -14.762 4.763 1.00 81.69 106 ALA A O 1
ATOM 810 N N . GLU A 1 107 ? -22.533 -16.605 6.007 1.00 81.19 107 GLU A N 1
ATOM 811 C CA . GLU A 1 107 ? -23.301 -17.343 4.990 1.00 81.19 107 GLU A CA 1
ATOM 812 C C . GLU A 1 107 ? -24.647 -16.684 4.649 1.00 81.19 107 GLU A C 1
ATOM 814 O O . GLU A 1 107 ? -25.118 -16.777 3.519 1.00 81.19 107 GLU A O 1
ATOM 819 N N . GLU A 1 108 ? -25.238 -15.954 5.598 1.00 89.38 108 GLU A N 1
ATOM 820 C CA . GLU A 1 108 ? -26.500 -15.223 5.417 1.00 89.38 108 GLU A CA 1
ATOM 821 C C . GLU A 1 108 ? -26.290 -13.774 4.945 1.00 89.38 108 GLU A C 1
ATOM 823 O O . GLU A 1 108 ? -27.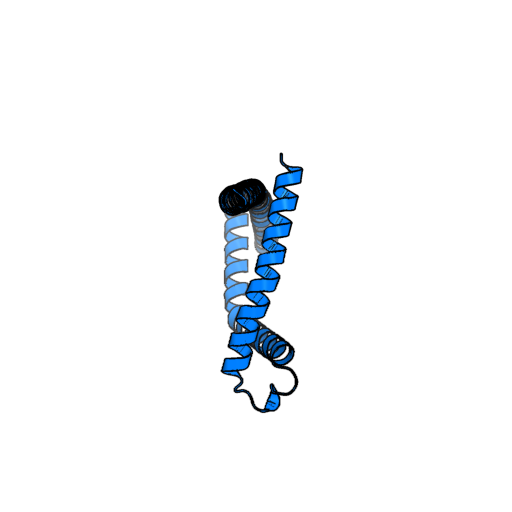246 -13.057 4.639 1.00 89.38 108 GLU A O 1
ATOM 828 N N . THR A 1 109 ? -25.042 -13.298 4.924 1.00 86.56 109 THR A N 1
ATOM 829 C CA . THR A 1 109 ? -24.726 -11.902 4.616 1.00 86.56 109 THR A CA 1
ATOM 830 C C . THR A 1 109 ? -24.407 -11.743 3.132 1.00 86.56 109 THR A C 1
ATOM 832 O O . THR A 1 109 ? -23.613 -12.483 2.560 1.00 86.56 109 THR A O 1
ATOM 835 N N . ASN A 1 110 ? -25.002 -10.726 2.506 1.00 93.56 110 ASN A N 1
ATOM 836 C CA . ASN A 1 110 ? -24.731 -10.385 1.113 1.00 93.56 110 ASN A CA 1
ATOM 837 C C . ASN A 1 110 ? -23.230 -10.128 0.872 1.00 93.56 110 ASN A C 1
ATOM 839 O O . ASN A 1 110 ? -22.576 -9.428 1.647 1.00 93.56 110 ASN A O 1
ATOM 843 N N . GLU A 1 111 ? -22.707 -10.637 -0.240 1.00 91.50 111 GLU A N 1
ATOM 844 C CA . GLU A 1 111 ? -21.291 -10.544 -0.598 1.00 91.50 111 GLU A CA 1
ATOM 845 C C . GLU A 1 111 ? -20.757 -9.105 -0.652 1.00 91.50 111 GLU A C 1
ATOM 847 O O . GLU A 1 111 ? -19.667 -8.842 -0.153 1.00 91.50 111 GLU A O 1
ATOM 852 N N . PHE A 1 112 ? -21.533 -8.138 -1.154 1.00 90.50 112 PHE A N 1
ATOM 853 C CA . PHE A 1 112 ? -21.123 -6.729 -1.164 1.00 90.50 112 PHE A CA 1
ATOM 854 C C . PHE A 1 112 ? -20.996 -6.150 0.247 1.00 90.50 112 PHE A C 1
ATOM 856 O O . PHE A 1 112 ? -20.129 -5.314 0.500 1.00 90.50 112 PHE A O 1
ATOM 863 N N . VAL A 1 113 ? -21.836 -6.605 1.181 1.00 89.81 113 VAL A N 1
ATOM 864 C CA . VAL A 1 113 ? -21.751 -6.207 2.591 1.00 89.81 113 VAL A CA 1
ATOM 865 C C . VAL A 1 113 ? -20.518 -6.833 3.241 1.00 89.81 113 VAL A C 1
ATOM 867 O O . VAL A 1 113 ? -19.829 -6.151 3.994 1.00 89.81 113 VAL A O 1
ATOM 870 N N . LEU A 1 114 ? -20.192 -8.088 2.914 1.00 92.06 114 LEU A N 1
ATOM 871 C CA . LEU A 1 114 ? -18.948 -8.725 3.356 1.00 92.06 114 LEU A CA 1
ATOM 872 C C . LEU A 1 114 ? -17.726 -7.989 2.799 1.00 92.06 114 LEU A C 1
ATOM 874 O O . LEU A 1 114 ? -16.867 -7.590 3.575 1.00 92.06 114 LEU A O 1
ATOM 878 N N . ALA A 1 115 ? -17.682 -7.710 1.496 1.00 91.50 115 ALA A N 1
ATOM 879 C CA . ALA A 1 115 ? -16.602 -6.941 0.881 1.00 91.50 115 ALA A CA 1
ATOM 880 C C . ALA A 1 115 ? -16.433 -5.559 1.533 1.00 91.50 115 ALA A C 1
ATOM 882 O O . ALA A 1 115 ? -15.314 -5.140 1.817 1.00 91.50 115 ALA A O 1
ATOM 883 N N . GLY A 1 116 ? -17.537 -4.861 1.820 1.00 90.94 116 GLY A N 1
ATOM 884 C CA . GLY A 1 116 ? -17.509 -3.571 2.511 1.00 90.94 116 GLY A CA 1
ATOM 885 C C . GLY A 1 116 ? -16.990 -3.667 3.949 1.00 90.94 116 GLY A C 1
ATOM 886 O O . GLY A 1 116 ? -16.165 -2.852 4.358 1.00 90.94 116 GLY A O 1
ATOM 887 N N . LEU A 1 117 ? -17.424 -4.677 4.710 1.00 91.75 117 LEU A N 1
ATOM 888 C CA . LEU A 1 117 ? -16.924 -4.931 6.066 1.00 91.75 117 LEU A CA 1
ATOM 889 C C . LEU A 1 117 ? -15.431 -5.265 6.059 1.00 91.75 117 LEU A C 1
ATOM 891 O O . LEU A 1 117 ? -14.675 -4.689 6.838 1.00 91.75 117 LEU A O 1
ATOM 895 N N . GLY A 1 118 ? -15.003 -6.132 5.143 1.00 92.94 118 GLY A N 1
ATOM 896 C CA . GLY A 1 118 ? -13.598 -6.468 4.965 1.00 92.94 118 GLY A CA 1
ATOM 897 C C . GLY A 1 118 ? -12.759 -5.267 4.552 1.00 92.94 118 GLY A C 1
ATOM 898 O O . GLY A 1 118 ? -11.689 -5.074 5.109 1.00 92.94 118 GLY A O 1
ATOM 899 N N . ALA A 1 119 ? -13.261 -4.397 3.668 1.00 92.56 119 ALA A N 1
ATOM 900 C CA . ALA A 1 119 ? -12.572 -3.161 3.291 1.00 92.56 119 ALA A CA 1
ATOM 901 C C . ALA A 1 119 ? -12.301 -2.261 4.499 1.00 92.56 119 ALA A C 1
ATOM 903 O O . ALA A 1 119 ? -11.196 -1.749 4.654 1.00 92.56 119 ALA A O 1
ATOM 904 N N . VAL A 1 120 ? -13.292 -2.093 5.378 1.00 92.88 120 VAL A N 1
ATOM 905 C CA . VAL A 1 120 ? -13.133 -1.289 6.597 1.00 92.88 120 VAL A CA 1
ATOM 906 C C . VAL A 1 120 ? -12.167 -1.954 7.577 1.00 92.88 120 VAL A C 1
ATOM 908 O O . VAL A 1 120 ? -11.330 -1.263 8.158 1.00 92.88 120 VAL A O 1
ATOM 911 N N . ALA A 1 121 ? -12.265 -3.270 7.764 1.00 92.00 121 ALA A N 1
ATOM 912 C CA . ALA A 1 121 ? -11.383 -4.013 8.659 1.00 92.00 121 ALA A CA 1
ATOM 913 C C . ALA A 1 121 ? -9.925 -3.969 8.180 1.00 92.00 121 ALA A C 1
ATOM 915 O O . ALA A 1 121 ? -9.046 -3.558 8.936 1.00 92.00 121 ALA A O 1
ATOM 916 N N . SER A 1 122 ? -9.684 -4.269 6.902 1.00 91.50 122 SER A N 1
ATOM 917 C CA . SER A 1 122 ? -8.362 -4.178 6.282 1.00 91.50 122 SER A CA 1
ATOM 918 C C . SER A 1 122 ? -7.812 -2.755 6.330 1.00 91.50 122 SER A C 1
ATOM 920 O O . SER A 1 122 ? -6.664 -2.574 6.714 1.00 91.50 122 SER A O 1
ATOM 922 N N . ALA A 1 123 ? -8.620 -1.727 6.043 1.00 91.06 123 ALA A N 1
ATOM 923 C CA . ALA A 1 123 ? -8.165 -0.337 6.124 1.00 91.06 123 ALA A CA 1
ATOM 924 C C . ALA A 1 123 ? -7.749 0.074 7.546 1.00 91.06 123 ALA A C 1
ATOM 926 O O . ALA A 1 123 ? -6.802 0.841 7.710 1.00 91.06 123 ALA A O 1
ATOM 927 N N . ARG A 1 124 ? -8.437 -0.428 8.580 1.00 90.81 124 ARG A N 1
ATOM 928 C CA . ARG A 1 124 ? -8.050 -0.188 9.979 1.00 90.81 124 ARG A CA 1
ATOM 929 C C . ARG A 1 124 ? -6.742 -0.887 10.322 1.00 90.81 124 ARG A C 1
ATOM 931 O O . ARG A 1 124 ? -5.844 -0.241 10.849 1.00 90.81 124 ARG A O 1
ATOM 938 N N . GLU A 1 125 ? -6.636 -2.174 10.006 1.00 91.94 125 GLU A N 1
ATOM 939 C CA . GLU A 1 125 ? -5.452 -2.976 10.319 1.00 91.94 125 GLU A CA 1
ATOM 940 C C . GLU A 1 125 ? -4.211 -2.466 9.573 1.00 91.94 125 GLU A C 1
ATOM 942 O O . GLU A 1 125 ? -3.162 -2.238 10.174 1.00 91.94 125 GLU A O 1
ATOM 947 N N . GLU A 1 126 ? -4.323 -2.254 8.262 1.00 91.75 126 GLU A N 1
ATOM 948 C CA . GLU A 1 126 ? -3.227 -1.740 7.441 1.00 91.75 126 GLU A CA 1
ATOM 949 C C . GLU A 1 126 ? -2.889 -0.292 7.797 1.00 91.75 126 GLU A C 1
ATOM 951 O O . GLU A 1 126 ? -1.713 0.061 7.846 1.00 91.75 126 GLU A O 1
ATOM 956 N N . GLY A 1 127 ? -3.893 0.533 8.111 1.00 89.50 127 GLY A N 1
ATOM 957 C CA . GLY A 1 127 ? -3.689 1.909 8.555 1.00 89.50 127 GLY A CA 1
ATOM 958 C C . GLY A 1 127 ? -2.927 1.994 9.876 1.00 89.50 127 GLY A C 1
ATOM 959 O O . GLY A 1 127 ? -2.009 2.802 10.003 1.00 89.50 127 GLY A O 1
ATOM 960 N N . GLU A 1 128 ? -3.253 1.137 10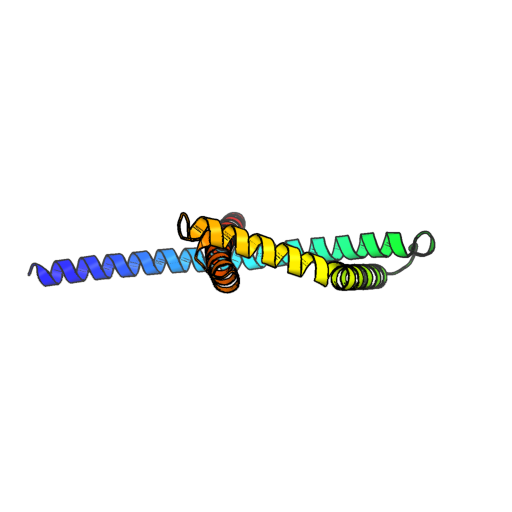.846 1.00 93.19 128 GLU A N 1
ATOM 961 C CA . GLU A 1 128 ? -2.530 1.066 12.118 1.00 93.19 128 GLU A CA 1
ATOM 962 C C . GLU A 1 128 ? -1.095 0.562 11.928 1.00 93.19 128 GLU A C 1
ATOM 964 O O . GLU A 1 128 ? -0.157 1.155 12.466 1.00 93.19 128 GLU A O 1
ATOM 969 N N . LYS A 1 129 ? -0.899 -0.486 11.115 1.00 95.06 129 LYS A N 1
ATOM 970 C CA . LYS A 1 129 ? 0.442 -0.984 10.769 1.00 95.06 129 LYS A CA 1
ATOM 971 C C . LYS A 1 129 ? 1.287 0.101 10.112 1.00 95.06 129 LYS A C 1
ATOM 973 O O . LYS A 1 129 ? 2.409 0.331 10.554 1.00 95.06 129 LYS A O 1
ATOM 978 N N . LEU A 1 130 ? 0.734 0.785 9.109 1.00 93.31 130 LEU A N 1
ATOM 979 C CA . LEU A 1 130 ? 1.402 1.882 8.420 1.00 93.31 130 LEU A CA 1
ATOM 980 C C . LEU A 1 130 ? 1.754 3.000 9.401 1.00 93.31 130 LEU A C 1
ATOM 982 O O . LEU A 1 130 ? 2.895 3.442 9.434 1.00 93.31 130 LEU A O 1
ATOM 986 N N . PHE A 1 131 ? 0.807 3.439 10.232 1.00 94.38 131 PHE A N 1
ATOM 987 C CA . PHE A 1 131 ? 1.058 4.502 11.203 1.00 94.38 131 PHE A CA 1
ATOM 988 C C . PHE A 1 131 ? 2.191 4.144 12.171 1.00 94.38 131 PHE A C 1
ATOM 990 O O . PHE A 1 131 ? 3.098 4.947 12.374 1.00 94.38 131 PHE A O 1
ATOM 997 N N . ASN A 1 132 ? 2.175 2.933 12.729 1.00 95.44 132 ASN A N 1
ATOM 998 C CA . ASN A 1 132 ? 3.228 2.470 13.633 1.00 95.44 132 ASN A CA 1
ATOM 999 C C . ASN A 1 132 ? 4.585 2.384 12.928 1.00 95.44 132 ASN A C 1
ATOM 1001 O O . ASN A 1 132 ? 5.596 2.803 13.485 1.00 95.44 132 ASN A O 1
ATOM 1005 N N . GLU A 1 133 ? 4.611 1.899 11.688 1.00 94.44 133 GLU A N 1
ATOM 1006 C CA . GLU A 1 133 ? 5.831 1.840 10.891 1.00 94.44 133 GLU A CA 1
ATOM 1007 C C . GLU A 1 133 ? 6.406 3.237 10.611 1.00 94.44 133 GLU A C 1
ATOM 1009 O O . GLU A 1 133 ? 7.616 3.440 10.719 1.00 94.44 133 GLU A O 1
ATOM 1014 N N . LEU A 1 134 ? 5.546 4.215 10.312 1.00 94.00 134 LEU A N 1
ATOM 1015 C CA . LEU A 1 134 ? 5.938 5.612 10.133 1.00 94.00 134 LEU A CA 1
ATOM 1016 C C . LEU A 1 134 ? 6.496 6.214 11.424 1.00 94.00 134 LEU A C 1
ATOM 1018 O O . LEU A 1 134 ? 7.514 6.899 11.379 1.00 94.00 134 LEU A O 1
ATOM 1022 N N . VAL A 1 135 ? 5.874 5.948 12.576 1.00 94.19 135 VAL A N 1
ATOM 1023 C CA . VAL A 1 135 ? 6.413 6.384 13.874 1.00 94.19 135 VAL A CA 1
ATOM 1024 C C . VAL A 1 135 ? 7.807 5.796 14.089 1.00 94.19 135 VAL A C 1
ATOM 1026 O O . VAL A 1 135 ? 8.737 6.550 14.357 1.00 94.19 135 VAL A O 1
ATOM 1029 N N . SER A 1 136 ? 7.983 4.486 13.897 1.00 94.38 136 SER A N 1
ATOM 1030 C CA . SER A 1 136 ? 9.282 3.826 14.070 1.00 94.38 136 SER A CA 1
ATOM 1031 C C . SER A 1 136 ? 10.354 4.318 13.095 1.00 94.38 136 SER A C 1
ATOM 1033 O O . SER A 1 136 ? 11.525 4.386 13.461 1.00 94.38 136 SER A O 1
ATOM 1035 N N . ALA A 1 137 ? 9.994 4.660 11.855 1.00 92.75 137 ALA A N 1
ATOM 1036 C CA . ALA A 1 137 ? 10.920 5.294 10.916 1.00 92.75 137 ALA A CA 1
ATOM 1037 C C . ALA A 1 137 ? 11.310 6.706 11.388 1.00 92.75 137 ALA A C 1
ATOM 1039 O O . ALA A 1 137 ? 12.490 7.047 11.420 1.00 92.75 137 ALA A O 1
ATOM 1040 N N . GLY A 1 138 ? 10.341 7.498 11.856 1.00 91.12 138 GLY A N 1
ATOM 1041 C CA . GLY A 1 138 ? 10.595 8.819 12.430 1.00 91.12 138 GLY A CA 1
ATOM 1042 C C . GLY A 1 138 ? 11.499 8.790 13.661 1.00 91.12 138 GLY A C 1
ATOM 1043 O O . GLY A 1 138 ? 12.370 9.644 13.789 1.00 91.12 138 GLY A O 1
ATOM 1044 N N . GLU A 1 139 ? 11.337 7.790 14.530 1.00 91.81 139 GLU A N 1
ATOM 1045 C CA . GLU A 1 139 ? 12.199 7.568 15.701 1.00 91.81 139 GLU A CA 1
ATOM 1046 C C . GLU A 1 139 ? 13.649 7.250 15.318 1.00 91.81 139 GLU A C 1
ATOM 1048 O O . GLU A 1 139 ? 14.565 7.650 16.026 1.00 91.81 139 GLU A O 1
ATOM 1053 N N . LYS A 1 140 ? 13.882 6.548 14.201 1.00 91.50 140 LYS A N 1
ATOM 1054 C CA . LYS A 1 140 ? 15.245 6.291 13.701 1.00 91.50 140 LYS A CA 1
ATOM 1055 C C . LYS A 1 140 ? 15.906 7.544 13.131 1.00 91.50 140 LYS A C 1
ATOM 1057 O O . LYS A 1 140 ? 17.132 7.617 13.101 1.00 91.50 140 LYS A O 1
ATOM 1062 N N . ARG A 1 141 ? 15.099 8.486 12.640 1.00 84.12 141 ARG A N 1
ATOM 1063 C CA . ARG A 1 141 ? 15.551 9.721 11.994 1.00 84.12 141 ARG A CA 1
ATOM 1064 C C . ARG A 1 141 ? 15.797 10.871 12.979 1.00 84.12 141 ARG A C 1
ATOM 1066 O O . ARG A 1 141 ? 16.603 11.743 12.658 1.00 84.12 141 ARG A O 1
ATOM 1073 N N . SER A 1 142 ? 15.087 10.915 14.114 1.00 73.62 142 SER A N 1
ATOM 1074 C CA . SER A 1 142 ? 15.207 11.970 15.142 1.00 73.62 142 SER A CA 1
ATOM 1075 C C . SER A 1 142 ? 16.438 11.801 16.024 1.00 73.62 142 SER A C 1
ATOM 1077 O O . SER A 1 142 ? 17.091 12.828 16.307 1.00 73.62 142 SER A O 1
#

Foldseek 3Di:
DVVVVVVVVVVVVVVVVVVVVVLLVQLLVQLVVVCVVVVVVVLLVQQLVQLCVVCDPNSPPDDSVNSSVNSVVVVVVVCVVCVVVVVVVLQVQLLVQLCVVCDPCSVVDDSVNSSVSSVVVCCVVVVVVSSVSSNVSSVVVD

Secondary structure (DSSP, 8-state):
-HHHHHHHHHHHHHHHHHHHHHHHHHHHHHHHHHHHHHHHHHHHHHHHHHHHHHHGGGGTT--HHHHHHHHHHHHHHHHHHHHHHHHHHHHHHHHHHHHHHHGGGGTTS-HHHHHHHHHHHHHHHHHHHHHHHHHHHHHHH-

Radius of gyration: 23.86 Å; chains: 1; bounding box: 52×38×74 Å